Protein AF-A0A3R7V6A8-F1 (afdb_monomer)

pLDDT: mean 83.89, std 6.79, range [62.16, 90.62]

Radius of gyration: 8.75 Å; Cα contacts (8 Å, |Δi|>4): 7; chains: 1; bounding box: 18×17×20 Å

Foldseek 3Di:
DVVCVVVVHDDDPVLVVVCPDPVSVVVVVVVVD

Secondary structure (DSSP, 8-state):
-HHHHHHT----HHHHTT--SHHHHHHHHHHH-

Solvent-accessible surface area (backbone atoms only — not comparable to full-atom values): 2160 Å² total; per-residue (Å²): 104,78,63,31,65,75,67,74,47,85,73,56,67,83,51,52,76,68,45,85,45,75,64,51,50,50,52,52,50,68,76,73,108

Structure (mmCIF, N/CA/C/O backbone):
data_AF-A0A3R7V6A8-F1
#
_entry.id   AF-A0A3R7V6A8-F1
#
loop_
_atom_site.group_PDB
_atom_site.id
_atom_site.type_symbol
_atom_site.label_atom_id
_atom_site.label_alt_id
_atom_site.label_comp_id
_atom_site.label_asym_id
_atom_site.label_entity_id
_atom_site.label_seq_id
_atom_site.pdbx_PDB_ins_code
_atom_site.Cartn_x
_atom_site.Cartn_y
_atom_site.Cartn_z
_atom_site.occupancy
_atom_site.B_iso_or_equiv
_atom_site.auth_seq_id
_atom_site.auth_comp_id
_atom_site.auth_asym_id
_atom_site.auth_atom_id
_atom_site.pdbx_PDB_model_num
ATOM 1 N N . MET A 1 1 ? 2.859 -4.299 6.481 1.00 63.19 1 MET A N 1
ATOM 2 C CA . MET A 1 1 ? 3.547 -3.035 6.119 1.00 63.19 1 MET A CA 1
ATOM 3 C C . MET A 1 1 ? 3.260 -1.991 7.202 1.00 63.19 1 MET A C 1
ATOM 5 O O . MET A 1 1 ? 2.211 -2.078 7.815 1.00 63.19 1 MET A O 1
ATOM 9 N N . ALA A 1 2 ? 4.137 -1.014 7.474 1.00 79.94 2 ALA A N 1
ATOM 10 C CA . ALA A 1 2 ? 3.895 -0.036 8.557 1.00 79.94 2 ALA A CA 1
ATOM 11 C C . ALA A 1 2 ? 2.591 0.776 8.374 1.00 79.94 2 ALA A C 1
ATOM 13 O O . ALA A 1 2 ? 1.938 1.132 9.344 1.00 79.94 2 ALA A O 1
ATOM 14 N N . PHE A 1 3 ? 2.193 1.024 7.122 1.00 76.31 3 PHE A N 1
ATOM 15 C CA . PHE A 1 3 ? 0.911 1.647 6.780 1.00 76.31 3 PHE A CA 1
ATOM 16 C C . PHE A 1 3 ? -0.289 0.727 7.047 1.00 76.31 3 PHE A C 1
ATOM 18 O O . PHE A 1 3 ? -1.274 1.161 7.621 1.00 76.31 3 PHE A O 1
ATOM 25 N N . GLU A 1 4 ? -0.203 -0.546 6.666 1.00 78.62 4 GLU A N 1
ATOM 26 C CA . GLU A 1 4 ? -1.265 -1.533 6.915 1.00 78.62 4 GLU A CA 1
ATOM 27 C C . GLU A 1 4 ? -1.542 -1.727 8.408 1.00 78.62 4 GLU A C 1
ATOM 29 O O . GLU A 1 4 ? -2.688 -1.863 8.820 1.00 78.62 4 GLU A O 1
ATOM 34 N N . GLU A 1 5 ? -0.493 -1.681 9.233 1.00 81.38 5 GLU A N 1
ATOM 35 C CA . GLU A 1 5 ? -0.612 -1.781 10.688 1.00 81.38 5 GLU A CA 1
ATOM 36 C C . GLU A 1 5 ? -1.235 -0.515 11.299 1.00 81.38 5 GLU A C 1
ATOM 38 O O . GLU A 1 5 ? -2.155 -0.618 12.109 1.00 81.38 5 GLU A O 1
ATOM 43 N N . GLU A 1 6 ? -0.807 0.674 10.861 1.00 81.31 6 GLU A N 1
ATOM 44 C CA . GLU A 1 6 ? -1.342 1.955 11.347 1.00 81.31 6 GLU A CA 1
ATOM 45 C C . GLU A 1 6 ? -2.814 2.162 10.956 1.00 81.31 6 GLU A C 1
ATOM 47 O O . GLU A 1 6 ? -3.616 2.652 11.750 1.00 81.31 6 GLU A O 1
ATOM 52 N N . PHE A 1 7 ? -3.192 1.765 9.739 1.00 81.56 7 PHE A N 1
ATOM 53 C CA . PHE A 1 7 ? -4.547 1.946 9.211 1.00 81.56 7 PHE A CA 1
ATOM 54 C C . PHE A 1 7 ? -5.431 0.70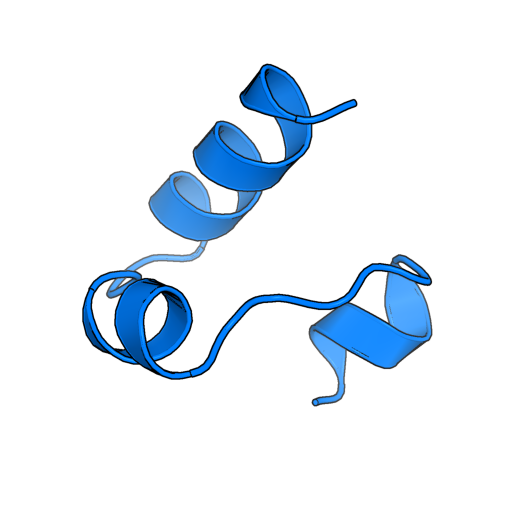2 9.358 1.00 81.56 7 PHE A C 1
ATOM 56 O O . PHE A 1 7 ? -6.592 0.741 8.953 1.00 81.56 7 PHE A O 1
ATOM 63 N N . SER A 1 8 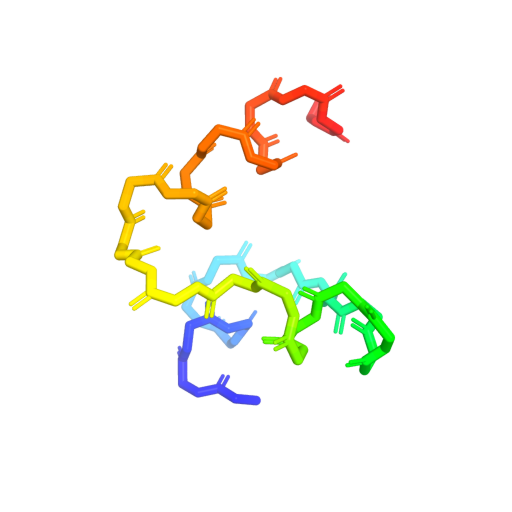? -4.915 -0.384 9.951 1.00 81.44 8 SER A N 1
ATOM 64 C CA . SER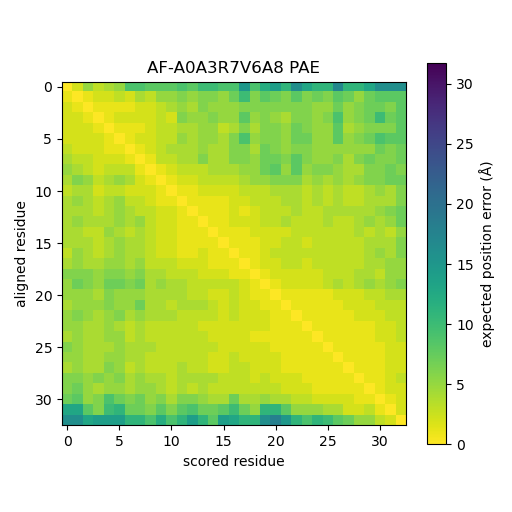 A 1 8 ? -5.607 -1.680 10.063 1.00 81.44 8 SER A CA 1
ATOM 65 C C . SER A 1 8 ? -6.236 -2.130 8.734 1.00 81.44 8 SER A C 1
ATOM 67 O O . SER A 1 8 ? -7.332 -2.694 8.713 1.00 81.44 8 SER A O 1
ATOM 69 N N . CYS A 1 9 ? -5.560 -1.835 7.623 1.00 78.62 9 CYS A N 1
ATOM 70 C CA . CYS A 1 9 ? -5.980 -2.178 6.271 1.00 78.62 9 CYS A CA 1
ATOM 71 C C . CYS A 1 9 ? -5.015 -3.202 5.678 1.00 78.62 9 CYS A C 1
ATOM 73 O 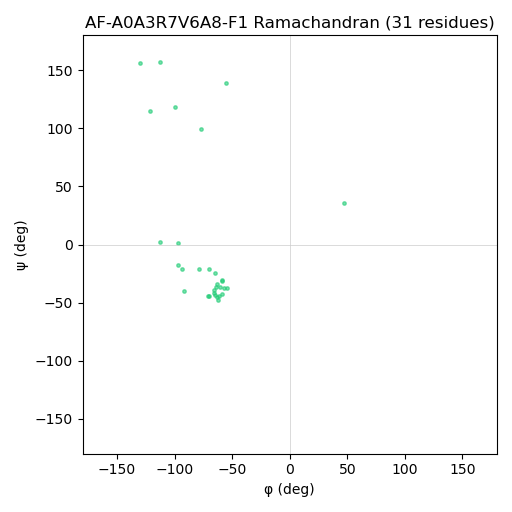O . CYS A 1 9 ? -3.873 -3.316 6.111 1.00 78.62 9 CYS A O 1
ATOM 75 N N . GLU A 1 10 ? -5.476 -3.954 4.687 1.00 85.19 10 GLU A N 1
ATOM 76 C CA . GLU A 1 10 ? -4.664 -4.950 3.996 1.00 85.19 10 GLU A CA 1
ATOM 77 C C . GLU A 1 10 ? -4.653 -4.567 2.519 1.00 85.19 10 GLU A C 1
ATOM 79 O O . GLU A 1 10 ? -5.713 -4.510 1.888 1.00 85.19 10 GLU A O 1
ATOM 84 N N . ILE A 1 11 ? -3.482 -4.208 1.988 1.00 85.50 11 ILE A N 1
ATOM 85 C CA . ILE A 1 11 ? -3.347 -3.812 0.587 1.00 85.50 11 ILE A CA 1
ATOM 86 C C . ILE A 1 11 ? -2.815 -5.029 -0.170 1.00 85.50 11 ILE A C 1
ATOM 88 O O . ILE A 1 11 ? -1.705 -5.477 0.112 1.00 85.50 11 ILE A O 1
ATOM 92 N N . PRO A 1 12 ? -3.565 -5.571 -1.146 1.00 89.00 12 PRO A N 1
ATOM 93 C CA . PRO A 1 12 ? -3.089 -6.687 -1.953 1.00 89.00 12 PRO A CA 1
ATOM 94 C C . PRO A 1 12 ? -1.746 -6.374 -2.625 1.00 89.00 12 PRO A C 1
ATOM 96 O O . PRO A 1 12 ? -1.562 -5.273 -3.149 1.00 89.00 12 PRO A O 1
ATOM 99 N N . ASP A 1 13 ? -0.828 -7.344 -2.660 1.00 88.00 13 ASP A N 1
ATOM 100 C CA . ASP A 1 13 ? 0.522 -7.158 -3.218 1.00 88.00 13 ASP A CA 1
ATOM 101 C C . ASP A 1 13 ? 0.500 -6.626 -4.667 1.00 88.00 13 ASP A C 1
ATOM 103 O O . ASP A 1 13 ? 1.292 -5.761 -5.039 1.00 88.00 13 ASP A O 1
ATOM 107 N N . ASP A 1 14 ? -0.460 -7.069 -5.484 1.00 89.81 14 ASP A N 1
ATOM 108 C CA . ASP A 1 14 ? -0.626 -6.651 -6.884 1.00 89.81 14 ASP A CA 1
ATOM 109 C C . ASP A 1 14 ? -1.095 -5.193 -7.049 1.00 89.81 14 ASP A C 1
ATOM 111 O O . ASP A 1 14 ? -0.938 -4.591 -8.121 1.00 89.81 14 ASP A O 1
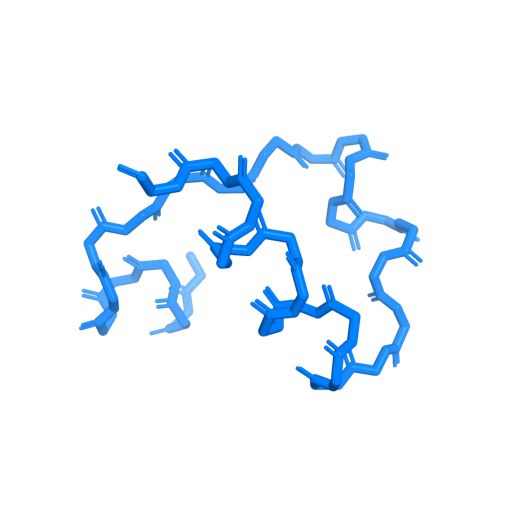ATOM 115 N N . ILE A 1 15 ? -1.692 -4.628 -6.000 1.00 86.81 15 ILE A N 1
ATOM 116 C CA . ILE A 1 15 ? -2.075 -3.220 -5.899 1.00 86.81 15 ILE A CA 1
ATOM 117 C C . ILE A 1 15 ? -0.950 -2.417 -5.248 1.00 86.81 15 ILE A C 1
ATOM 119 O O . ILE A 1 15 ? -0.634 -1.330 -5.734 1.00 86.81 15 ILE A O 1
ATOM 123 N N . ALA A 1 16 ? -0.293 -2.961 -4.223 1.00 87.38 16 ALA A N 1
ATOM 124 C CA . ALA A 1 16 ? 0.864 -2.345 -3.581 1.00 87.38 16 ALA A CA 1
ATOM 125 C C . ALA A 1 16 ? 1.997 -2.078 -4.589 1.00 87.38 16 ALA A C 1
ATOM 127 O O . ALA A 1 16 ? 2.603 -1.011 -4.554 1.00 87.38 16 ALA A O 1
ATOM 128 N N . GLU A 1 17 ? 2.219 -2.974 -5.559 1.00 89.31 17 GLU A N 1
ATOM 129 C CA . GLU A 1 17 ? 3.174 -2.767 -6.661 1.00 89.31 17 GLU A CA 1
ATOM 130 C C . GLU A 1 17 ? 2.802 -1.606 -7.606 1.00 89.31 17 GLU A C 1
ATOM 132 O O . GLU A 1 17 ? 3.673 -1.041 -8.272 1.00 89.31 17 GLU A O 1
ATOM 137 N N . LYS A 1 18 ? 1.518 -1.235 -7.684 1.00 88.56 18 LYS A N 1
ATOM 138 C CA . LYS A 1 18 ? 1.013 -0.135 -8.529 1.00 88.56 18 LYS A CA 1
ATOM 139 C C . LYS A 1 18 ? 0.935 1.193 -7.780 1.00 88.56 18 LYS A C 1
ATOM 141 O O . LYS A 1 18 ? 0.921 2.247 -8.417 1.00 88.56 18 LYS A O 1
ATOM 146 N N . ILE A 1 19 ? 0.889 1.152 -6.450 1.00 89.19 19 ILE A N 1
ATOM 147 C CA . ILE A 1 19 ? 0.898 2.327 -5.5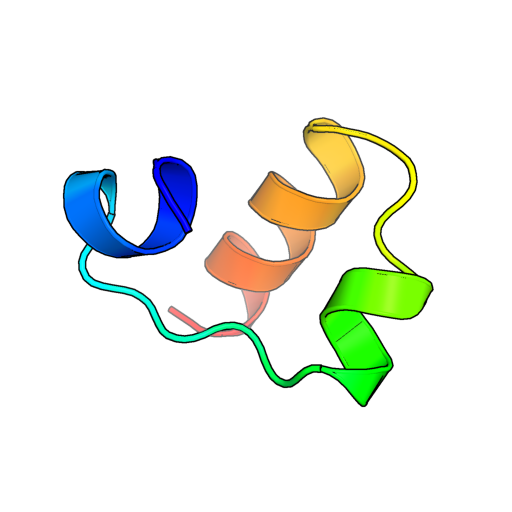80 1.00 89.19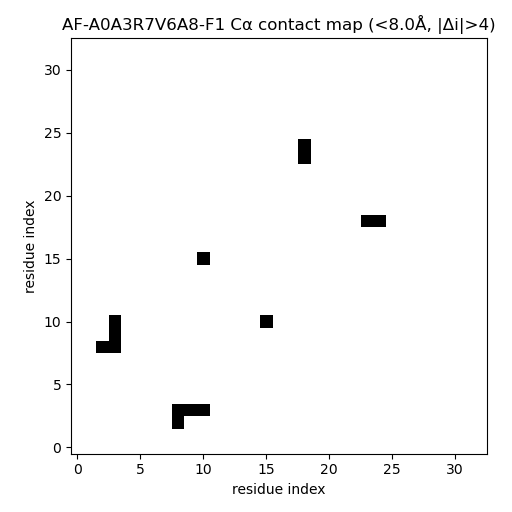 19 ILE A CA 1
ATOM 148 C C . ILE A 1 19 ? 2.332 2.855 -5.506 1.00 89.19 19 ILE A C 1
ATOM 150 O O . ILE A 1 19 ? 3.183 2.361 -4.771 1.00 89.19 19 ILE A O 1
ATOM 154 N N . VAL A 1 20 ? 2.607 3.888 -6.297 1.00 89.31 20 VAL A N 1
ATOM 155 C CA . VAL A 1 20 ? 3.923 4.545 -6.358 1.00 89.31 20 VAL A CA 1
ATOM 156 C C . VAL A 1 20 ? 3.993 5.799 -5.493 1.00 89.31 20 VAL A C 1
ATOM 158 O O . VAL A 1 20 ? 5.088 6.262 -5.167 1.00 89.31 20 VAL A O 1
ATOM 161 N N . THR A 1 21 ? 2.848 6.360 -5.099 1.00 90.19 21 THR A N 1
ATOM 162 C CA . THR A 1 21 ? 2.783 7.547 -4.246 1.00 90.19 21 THR A CA 1
ATOM 163 C C . THR A 1 21 ? 1.851 7.355 -3.056 1.00 90.19 21 THR A C 1
ATOM 165 O O . THR A 1 21 ? 0.894 6.587 -3.094 1.00 90.19 21 THR A O 1
ATOM 168 N N . VAL A 1 22 ? 2.089 8.135 -1.996 1.00 86.69 22 VAL A N 1
ATOM 169 C CA . VAL A 1 22 ? 1.207 8.173 -0.816 1.00 86.69 22 VAL A CA 1
ATOM 170 C C . VAL A 1 22 ? -0.221 8.575 -1.202 1.00 86.69 22 VAL A C 1
ATOM 172 O O . VAL A 1 22 ? -1.177 8.115 -0.590 1.00 86.69 22 VAL A O 1
ATOM 175 N N . LYS A 1 23 ? -0.381 9.398 -2.246 1.00 88.12 23 LYS A N 1
ATOM 176 C CA . LYS A 1 23 ? -1.700 9.787 -2.743 1.00 88.12 23 LYS A CA 1
ATOM 177 C C . LYS A 1 23 ? -2.461 8.594 -3.324 1.00 88.12 23 LYS A C 1
ATOM 179 O O . LYS A 1 23 ? -3.643 8.464 -3.035 1.00 88.12 23 LYS A O 1
ATOM 184 N N . ASP A 1 24 ? -1.790 7.725 -4.077 1.00 90.62 24 ASP A N 1
ATOM 185 C CA . ASP A 1 24 ? -2.421 6.532 -4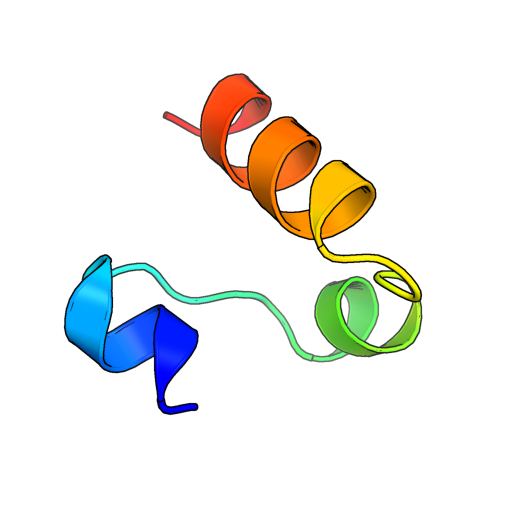.658 1.00 90.62 24 ASP A CA 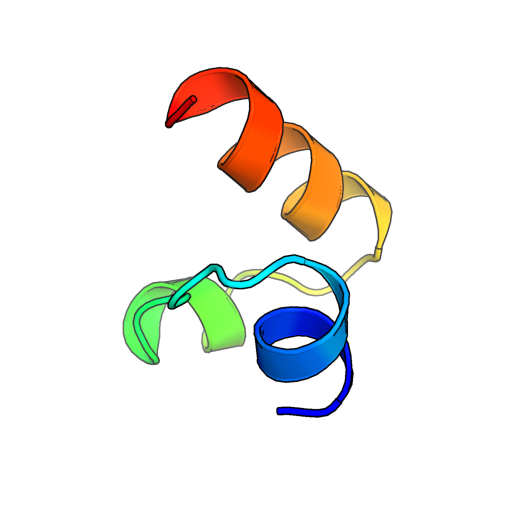1
ATOM 186 C C . ASP A 1 24 ? -2.894 5.572 -3.557 1.00 90.62 24 ASP A C 1
ATOM 188 O O . ASP A 1 24 ? -3.982 5.009 -3.652 1.00 90.62 24 ASP A O 1
ATOM 192 N N . ALA A 1 25 ? -2.123 5.461 -2.467 1.00 86.94 25 ALA A N 1
ATOM 193 C CA . ALA A 1 25 ? -2.513 4.687 -1.290 1.00 86.94 25 ALA A CA 1
ATOM 194 C C . ALA A 1 25 ? -3.771 5.256 -0.615 1.00 86.94 25 ALA A C 1
ATOM 196 O O . ALA A 1 25 ? -4.689 4.507 -0.290 1.00 86.94 25 ALA A O 1
ATOM 197 N N . ILE A 1 26 ? -3.833 6.581 -0.435 1.00 87.00 26 ILE A N 1
ATOM 198 C CA . ILE A 1 26 ? -4.999 7.257 0.154 1.00 87.00 26 ILE A CA 1
ATOM 199 C C . ILE A 1 26 ? -6.233 7.057 -0.728 1.00 87.00 26 ILE A C 1
ATOM 201 O O . ILE A 1 26 ? -7.274 6.659 -0.220 1.00 87.00 26 ILE A O 1
ATOM 205 N N . THR A 1 27 ? -6.112 7.271 -2.041 1.00 89.69 27 THR A N 1
ATOM 206 C CA . THR A 1 27 ? -7.221 7.076 -2.985 1.00 89.69 27 THR A CA 1
ATOM 207 C C . THR A 1 27 ? -7.741 5.640 -2.955 1.00 89.69 27 THR A C 1
ATOM 209 O O . THR A 1 27 ? -8.949 5.438 -2.918 1.00 89.69 27 THR A O 1
ATOM 212 N N . TYR A 1 28 ? -6.854 4.644 -2.899 1.00 87.44 28 TYR A N 1
ATOM 213 C CA . TYR A 1 28 ? -7.269 3.246 -2.794 1.00 87.44 28 TYR A CA 1
ATOM 214 C C . TYR A 1 28 ? -8.068 2.969 -1.513 1.00 87.44 28 TYR A C 1
ATOM 216 O O . TYR A 1 28 ? -9.106 2.313 -1.567 1.00 87.44 28 TYR A O 1
ATOM 224 N N . ILE A 1 29 ? -7.614 3.489 -0.370 1.00 83.06 29 ILE A N 1
ATOM 225 C CA . ILE A 1 29 ? -8.311 3.328 0.913 1.00 83.06 29 ILE A CA 1
ATOM 226 C C . ILE A 1 29 ? -9.675 4.028 0.880 1.00 83.06 29 ILE A C 1
ATOM 228 O O . ILE A 1 29 ? -10.658 3.444 1.314 1.00 83.06 29 ILE A O 1
ATOM 232 N N . GLU A 1 30 ? -9.758 5.244 0.339 1.00 85.62 30 GLU A N 1
ATOM 233 C CA . GLU A 1 30 ? -11.018 5.993 0.225 1.00 85.62 30 GLU A CA 1
ATOM 234 C C . GLU A 1 30 ? -12.049 5.305 -0.685 1.00 85.62 30 GLU A C 1
ATOM 236 O O . GLU A 1 30 ? -13.244 5.394 -0.418 1.00 85.62 30 GLU A O 1
ATOM 241 N N . GLU A 1 31 ? -11.615 4.619 -1.746 1.00 85.19 31 GLU A N 1
ATOM 242 C CA . GLU A 1 31 ? -12.511 3.889 -2.657 1.00 85.19 31 GLU A CA 1
ATOM 243 C C . GLU A 1 31 ? -12.978 2.530 -2.106 1.00 85.19 31 GLU A C 1
ATOM 245 O O . GLU A 1 31 ? -13.989 2.003 -2.574 1.00 85.19 31 GLU A O 1
ATOM 250 N N . ASN A 1 32 ? -12.252 1.955 -1.141 1.00 75.19 32 ASN A N 1
ATOM 251 C CA . ASN A 1 32 ? -12.520 0.625 -0.577 1.00 75.19 32 ASN A CA 1
ATOM 252 C C . ASN A 1 32 ? -12.986 0.653 0.894 1.00 75.19 32 ASN A C 1
ATOM 254 O O . ASN A 1 32 ? -13.197 -0.414 1.475 1.00 75.19 32 ASN A O 1
ATOM 258 N N . ALA A 1 33 ? -13.142 1.842 1.486 1.00 62.16 33 ALA A N 1
ATOM 259 C CA . ALA A 1 33 ? -13.780 2.074 2.787 1.00 62.16 33 ALA A CA 1
ATOM 260 C C . ALA A 1 33 ? -15.312 2.142 2.667 1.00 62.16 33 ALA A C 1
ATOM 262 O O . ALA A 1 33 ? -15.989 1.632 3.591 1.00 62.16 33 ALA A O 1
#

Mean predicted aligned error: 3.94 Å

Sequence (33 aa):
MAFEEEFSCEIPDDIAEKIVTVKDAITYIEENA

Nearest PDB structures (foldseek):
  8pw6-assembly1_T1  TM=9.197E-01  e=3.335E-01  Mus musculus
  8rgr-assembly1_T  TM=9.159E-01  e=3.938E-01  Mus musculus
  6yj4-assembly1_T  TM=8.347E-01  e=2.201E-01  Yarrowia lipolytica
  7qso-assembly1_T  TM=8.867E-01  e=3.938E-01  Bos taurus
  8rgt-assembly1_T  TM=8.613E-01  e=4.279E-01  Mus musculus